Protein AF-A0A7G2K296-F1 (afdb_monomer)

Organism: NCBI:txid456482

pLDDT: mean 89.07, std 7.26, range [68.44, 96.62]

Foldseek 3Di:
DWDDDPPDTHDPDDPVRVVVVCCVVVVDPQQLDWQAPDDPVQFAPVQLVVVCVVVVPDDPDSVVVCVVVSQWDADPNDITGGLNRLLRTGPCSCVRPVPNDDWDWDFDDDDQDDDPPGGTPDIDD

Nearest PDB structures (foldseek):
  7br8-assembly1_7  TM=2.653E-01  e=4.742E+00  Human herpesvirus 4 strain B95-8

Structure (mmCIF, N/CA/C/O backbone):
data_AF-A0A7G2K296-F1
#
_entry.id   AF-A0A7G2K296-F1
#
loop_
_atom_site.group_PDB
_atom_site.id
_atom_site.type_symbol
_atom_site.label_atom_id
_atom_site.label_alt_id
_atom_site.label_comp_id
_atom_site.label_asym_id
_atom_site.label_entity_id
_atom_site.label_seq_id
_atom_site.pdbx_PDB_ins_code
_atom_site.Cartn_x
_atom_site.Cartn_y
_atom_site.Cartn_z
_atom_site.occupancy
_atom_site.B_iso_or_equiv
_atom_site.auth_seq_id
_atom_site.auth_comp_id
_atom_site.auth_asym_id
_atom_site.auth_atom_id
_atom_site.pdbx_PDB_model_num
ATOM 1 N N . MET A 1 1 ? 21.808 21.239 -3.248 1.00 68.44 1 MET A N 1
ATOM 2 C CA . MET A 1 1 ? 22.474 19.921 -3.128 1.00 68.44 1 MET A CA 1
ATOM 3 C C . MET A 1 1 ? 23.063 19.557 -4.485 1.00 68.44 1 MET A C 1
ATOM 5 O O . MET A 1 1 ? 22.433 19.868 -5.490 1.00 68.44 1 MET A O 1
ATOM 9 N N . PHE A 1 2 ? 24.253 18.959 -4.522 1.00 75.44 2 PHE A N 1
ATOM 10 C CA . PHE A 1 2 ? 24.922 18.506 -5.749 1.00 75.44 2 PHE A CA 1
ATOM 11 C C . PHE A 1 2 ? 25.178 16.998 -5.642 1.00 75.44 2 PHE A C 1
ATOM 13 O O . PHE A 1 2 ? 25.459 16.506 -4.550 1.00 75.44 2 PHE A O 1
ATOM 20 N N . LEU A 1 3 ? 25.064 16.270 -6.752 1.00 75.69 3 LEU A N 1
ATOM 21 C CA . LEU A 1 3 ? 25.369 14.841 -6.836 1.00 75.69 3 LEU A CA 1
ATOM 22 C C . LEU A 1 3 ? 26.791 14.663 -7.369 1.00 75.69 3 LEU A C 1
ATOM 24 O O . LEU A 1 3 ? 27.078 15.1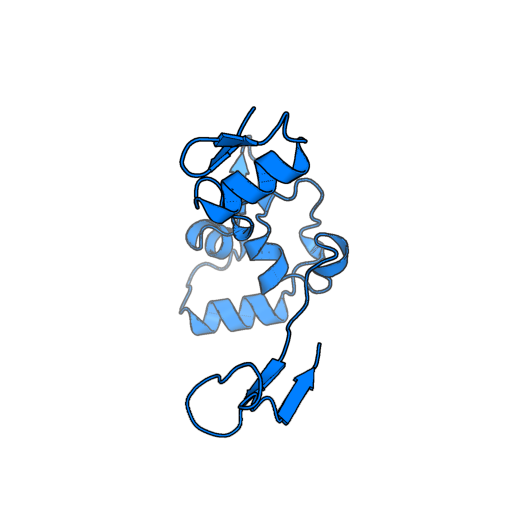10 -8.478 1.00 75.69 3 LEU A O 1
ATOM 28 N N . ARG A 1 4 ? 27.671 13.985 -6.627 1.00 76.25 4 ARG A N 1
ATOM 29 C CA . ARG A 1 4 ? 28.980 13.592 -7.162 1.00 76.25 4 ARG A CA 1
ATOM 30 C C . ARG A 1 4 ? 28.820 12.365 -8.059 1.00 76.25 4 ARG A C 1
ATOM 32 O O . ARG A 1 4 ? 28.302 11.342 -7.617 1.00 76.25 4 ARG A O 1
ATOM 39 N N . VAL A 1 5 ? 29.275 12.476 -9.302 1.00 77.88 5 VAL A N 1
ATOM 40 C CA . VAL A 1 5 ? 29.307 11.402 -10.297 1.00 77.88 5 VAL A CA 1
ATOM 41 C C . VAL A 1 5 ? 30.744 11.28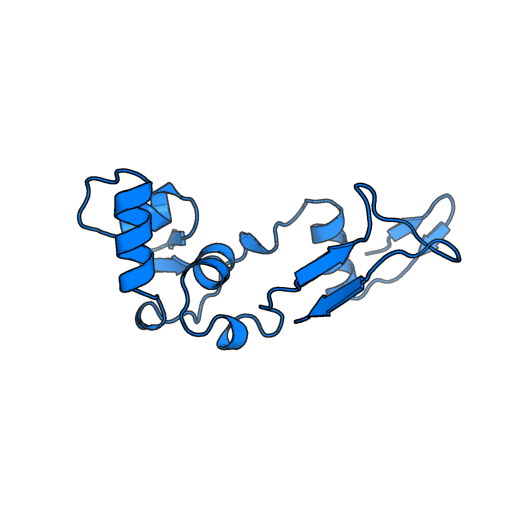4 -10.795 1.00 77.88 5 VAL A C 1
ATOM 43 O O . VAL A 1 5 ? 31.230 12.156 -11.519 1.00 77.88 5 VAL A O 1
ATOM 46 N N . ALA A 1 6 ? 31.423 10.215 -10.370 1.00 79.25 6 ALA A N 1
ATOM 47 C CA . ALA A 1 6 ? 32.861 10.022 -10.561 1.00 79.25 6 ALA A CA 1
ATOM 48 C C . ALA A 1 6 ? 33.667 11.249 -10.069 1.00 79.25 6 ALA A C 1
ATOM 50 O O . ALA A 1 6 ? 33.629 11.575 -8.876 1.00 79.25 6 ALA A O 1
ATOM 51 N N . ASP A 1 7 ? 34.337 11.952 -10.982 1.00 80.81 7 ASP A N 1
ATOM 52 C CA . ASP A 1 7 ? 35.140 13.146 -10.689 1.00 80.81 7 ASP A CA 1
ATOM 53 C C . ASP A 1 7 ? 34.396 14.472 -10.883 1.00 80.81 7 ASP A C 1
ATOM 55 O O . ASP A 1 7 ? 34.958 15.540 -10.651 1.00 80.81 7 ASP A O 1
ATOM 59 N N . SER A 1 8 ? 33.117 14.433 -11.263 1.00 71.44 8 SER A N 1
ATOM 60 C CA . SER A 1 8 ? 32.323 15.636 -11.533 1.00 71.44 8 SER A CA 1
ATOM 61 C C . SER A 1 8 ? 31.160 15.801 -10.556 1.00 71.44 8 SER A C 1
ATOM 63 O O . SER A 1 8 ? 30.604 14.830 -10.042 1.00 71.44 8 SER A O 1
ATOM 65 N N . ASN A 1 9 ? 30.763 17.050 -10.311 1.00 79.06 9 ASN A N 1
ATOM 66 C CA . ASN A 1 9 ? 29.574 17.375 -9.529 1.00 79.06 9 ASN A CA 1
ATOM 67 C C . ASN A 1 9 ? 28.449 17.807 -10.471 1.00 79.06 9 ASN A C 1
ATOM 69 O O . ASN A 1 9 ? 28.604 18.751 -11.242 1.00 79.06 9 ASN A O 1
ATOM 73 N N . ARG A 1 10 ? 27.298 17.139 -10.383 1.00 76.25 10 ARG A N 1
ATOM 74 C CA . ARG A 1 10 ? 26.090 17.458 -11.144 1.00 76.25 10 ARG A CA 1
ATOM 75 C C . ARG A 1 10 ? 25.122 18.246 -10.261 1.00 76.25 10 ARG A C 1
ATOM 77 O O . ARG A 1 10 ? 24.774 17.798 -9.167 1.00 76.25 10 ARG A O 1
ATOM 84 N N . GLY A 1 11 ? 24.685 19.416 -10.719 1.00 76.12 11 GLY A N 1
ATOM 85 C CA . GLY A 1 11 ? 23.696 20.231 -10.009 1.00 76.12 11 GLY A CA 1
ATOM 86 C C . GLY A 1 11 ? 23.753 21.722 -10.359 1.00 76.12 11 GLY A C 1
ATOM 87 O O . GLY A 1 11 ? 24.495 22.093 -11.269 1.00 76.12 11 GLY A O 1
ATOM 88 N N . PRO A 1 12 ? 22.999 22.571 -9.631 1.00 80.12 12 PRO A N 1
ATOM 89 C CA . PRO A 1 12 ? 22.203 22.253 -8.436 1.00 80.12 12 PRO A CA 1
ATOM 90 C C . PRO A 1 12 ? 20.984 21.367 -8.740 1.00 80.12 12 PRO A C 1
ATOM 92 O O . PRO A 1 12 ? 20.337 21.519 -9.769 1.00 80.12 12 PRO A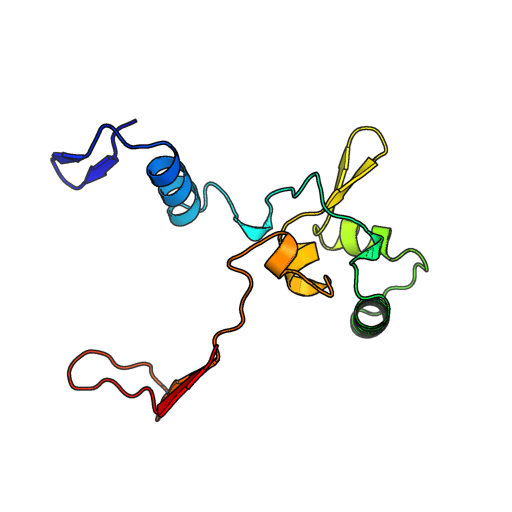 O 1
ATOM 95 N N . LEU A 1 13 ? 20.685 20.421 -7.846 1.00 83.62 13 LEU A N 1
ATOM 96 C CA . LEU A 1 13 ? 19.530 19.531 -7.988 1.00 83.62 13 LEU A CA 1
ATOM 97 C C . LEU A 1 13 ? 18.226 20.214 -7.568 1.00 83.62 13 LEU A C 1
ATOM 99 O O . LEU A 1 13 ? 18.190 20.959 -6.585 1.00 83.62 13 LEU A O 1
ATOM 103 N N . THR A 1 14 ? 17.146 19.880 -8.268 1.00 86.75 14 THR A N 1
ATOM 104 C CA . THR A 1 14 ? 15.777 20.221 -7.868 1.00 86.75 14 THR A CA 1
ATOM 105 C C . THR A 1 14 ? 15.308 19.359 -6.693 1.00 86.75 14 THR A C 1
ATOM 107 O O . THR A 1 14 ? 15.871 18.303 -6.401 1.00 86.75 14 THR A O 1
ATOM 110 N N . ARG A 1 15 ? 14.237 19.788 -6.016 1.00 81.50 15 ARG A N 1
ATOM 111 C CA . ARG A 1 15 ? 13.678 19.062 -4.863 1.00 81.50 15 ARG A CA 1
ATOM 112 C C . ARG A 1 15 ? 13.179 17.660 -5.228 1.00 81.50 15 ARG A C 1
ATOM 114 O O . ARG A 1 15 ? 13.332 16.739 -4.437 1.00 81.50 15 ARG A O 1
ATOM 121 N N . GLU A 1 16 ? 12.640 17.496 -6.432 1.00 83.25 16 GLU A N 1
ATOM 122 C CA . GLU A 1 16 ? 12.213 16.199 -6.962 1.00 83.25 16 GLU A CA 1
ATOM 123 C C . GLU A 1 16 ? 13.408 15.276 -7.238 1.00 83.25 16 GLU A C 1
ATOM 125 O O . GLU A 1 16 ? 13.404 14.122 -6.824 1.00 83.25 16 GLU A O 1
ATOM 130 N N . GLN A 1 17 ? 14.485 15.799 -7.835 1.00 83.06 17 GLN A N 1
ATOM 131 C CA . GLN A 1 17 ? 15.715 15.030 -8.064 1.00 83.06 17 GLN A CA 1
ATOM 132 C C . GLN A 1 17 ? 16.376 14.580 -6.758 1.00 83.06 17 GLN A C 1
ATOM 134 O O . GLN A 1 17 ? 16.879 13.462 -6.681 1.00 83.06 17 GLN A O 1
ATOM 139 N N . ILE A 1 18 ? 16.361 15.431 -5.728 1.00 81.38 18 ILE A N 1
ATOM 140 C CA . ILE A 1 18 ? 16.833 15.068 -4.386 1.00 81.38 18 ILE A CA 1
ATOM 141 C C . ILE A 1 18 ? 15.973 13.936 -3.817 1.00 81.38 18 ILE A C 1
ATOM 143 O O . ILE A 1 18 ? 16.517 12.942 -3.349 1.00 81.38 18 ILE A O 1
ATOM 147 N N . LYS A 1 19 ? 14.646 14.045 -3.924 1.00 78.69 19 LYS A N 1
ATOM 148 C CA . LYS A 1 19 ? 13.713 13.023 -3.440 1.00 78.69 19 LYS A CA 1
ATOM 149 C C . LYS A 1 19 ? 13.914 11.671 -4.144 1.00 78.69 19 LYS A C 1
ATOM 151 O O . LYS A 1 19 ? 13.944 10.641 -3.482 1.00 78.6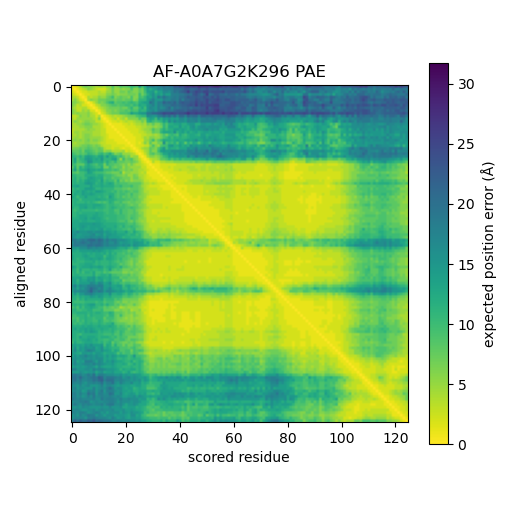9 19 LYS A O 1
ATOM 156 N N . ASN A 1 20 ? 14.132 11.673 -5.458 1.00 80.19 20 ASN A N 1
ATOM 157 C CA . ASN A 1 20 ? 14.433 10.452 -6.215 1.00 80.19 20 ASN A CA 1
ATOM 158 C C . ASN A 1 20 ? 15.761 9.819 -5.779 1.00 80.19 20 ASN A C 1
ATOM 160 O O . ASN A 1 20 ? 15.836 8.610 -5.607 1.00 80.19 20 ASN A O 1
ATOM 164 N N . LEU A 1 21 ? 16.785 10.635 -5.512 1.00 81.75 21 LEU A N 1
ATOM 165 C CA . LEU A 1 21 ? 18.059 10.154 -4.972 1.00 81.75 21 LEU A CA 1
ATOM 166 C C . LEU A 1 21 ? 17.931 9.560 -3.565 1.00 81.75 21 LEU A C 1
ATOM 168 O O . LEU A 1 21 ? 18.649 8.615 -3.242 1.00 81.75 21 LEU A O 1
ATOM 172 N N . GLU A 1 22 ? 17.055 10.111 -2.722 1.00 79.25 22 GLU A N 1
ATOM 173 C CA . GLU A 1 22 ? 16.751 9.544 -1.404 1.00 79.25 22 GLU A CA 1
ATOM 174 C C . GLU A 1 22 ? 16.114 8.153 -1.532 1.00 79.25 22 GLU A C 1
ATOM 176 O O . GLU A 1 22 ? 16.499 7.250 -0.788 1.00 79.25 22 GLU A O 1
ATOM 181 N N . TYR A 1 23 ? 15.207 7.959 -2.496 1.00 75.12 23 TYR A N 1
ATOM 182 C CA . TYR A 1 23 ? 14.634 6.643 -2.797 1.00 75.12 23 TYR A CA 1
ATOM 183 C C . TYR A 1 23 ? 15.676 5.669 -3.360 1.00 75.12 23 TYR A C 1
ATOM 185 O O . TYR A 1 23 ? 15.836 4.578 -2.821 1.00 75.12 23 TYR A O 1
ATOM 193 N N . ASP A 1 24 ? 16.445 6.071 -4.379 1.00 75.31 24 ASP A N 1
ATOM 194 C CA . ASP A 1 24 ? 17.459 5.217 -5.024 1.00 75.31 24 ASP A CA 1
ATOM 195 C C . ASP A 1 24 ? 18.537 4.737 -4.041 1.00 75.31 24 ASP A C 1
ATOM 197 O O . ASP A 1 24 ? 19.076 3.637 -4.163 1.00 75.31 24 ASP A O 1
ATOM 201 N N . LYS A 1 25 ? 18.873 5.569 -3.049 1.00 78.44 25 LYS A N 1
ATOM 202 C CA . LYS A 1 25 ? 19.847 5.240 -1.999 1.00 78.44 25 LYS A CA 1
ATOM 203 C C . LYS A 1 25 ? 19.231 4.507 -0.807 1.00 78.44 25 LYS A C 1
ATOM 205 O O . LYS A 1 25 ? 19.935 4.293 0.178 1.00 78.44 25 LYS A O 1
ATOM 210 N N . ASN A 1 26 ? 17.949 4.147 -0.875 1.00 68.81 26 ASN A N 1
ATOM 211 C CA . ASN A 1 26 ? 17.202 3.525 0.215 1.00 68.81 26 ASN A CA 1
ATOM 212 C C . ASN A 1 26 ? 17.206 4.361 1.515 1.00 68.81 26 ASN A C 1
ATOM 214 O O . ASN A 1 26 ? 17.047 3.838 2.614 1.00 68.81 26 ASN A O 1
ATOM 218 N N . ILE A 1 27 ? 17.426 5.675 1.391 1.00 68.44 27 ILE A N 1
ATOM 219 C CA . ILE A 1 27 ? 17.389 6.641 2.501 1.00 68.44 27 ILE A CA 1
ATOM 220 C C . ILE A 1 27 ? 15.931 6.925 2.878 1.00 68.44 27 ILE A C 1
ATOM 222 O O . ILE A 1 27 ? 15.624 7.248 4.025 1.00 68.44 27 ILE A O 1
ATOM 226 N N . ARG A 1 28 ? 15.024 6.780 1.909 1.00 68.62 28 ARG A N 1
ATOM 227 C CA . ARG A 1 28 ? 13.583 6.911 2.077 1.00 68.62 28 ARG A CA 1
ATOM 228 C C . ARG A 1 28 ? 12.902 5.750 1.363 1.00 68.62 28 ARG A C 1
ATOM 230 O O . ARG A 1 28 ? 13.291 5.417 0.252 1.00 68.62 28 ARG A O 1
ATOM 237 N N . LEU A 1 29 ? 11.887 5.161 1.985 1.00 83.25 29 LEU A N 1
ATOM 238 C CA . LEU A 1 29 ? 11.050 4.128 1.375 1.00 83.25 29 LEU A CA 1
ATOM 239 C C . LEU A 1 29 ? 9.727 4.772 0.963 1.00 83.25 29 LEU A C 1
ATOM 241 O O . LEU A 1 29 ? 9.070 5.423 1.778 1.00 83.25 29 LEU A O 1
ATOM 245 N N . PHE A 1 30 ? 9.360 4.650 -0.312 1.00 87.56 30 PHE A N 1
ATOM 246 C CA . PHE A 1 30 ? 8.137 5.257 -0.843 1.00 87.56 30 PHE A CA 1
ATOM 247 C C . PHE A 1 30 ? 6.904 4.707 -0.123 1.00 87.56 30 PHE A C 1
ATOM 249 O O . PHE A 1 30 ? 6.016 5.457 0.270 1.00 87.56 30 PHE A O 1
ATOM 256 N N . GLU A 1 31 ? 6.887 3.401 0.102 1.00 90.25 31 GLU A N 1
ATOM 257 C CA . GLU A 1 31 ? 5.837 2.651 0.775 1.00 90.25 31 GLU A CA 1
ATOM 258 C C . GLU A 1 31 ? 5.648 3.018 2.256 1.00 90.25 31 GLU A C 1
ATOM 260 O O . GLU A 1 31 ? 4.556 2.814 2.792 1.00 90.25 31 GLU A O 1
ATOM 265 N N . ASP A 1 32 ? 6.664 3.595 2.905 1.00 92.00 32 ASP A N 1
ATOM 266 C CA . ASP A 1 32 ? 6.606 4.035 4.304 1.00 92.00 32 ASP A CA 1
ATOM 267 C C . ASP A 1 32 ? 6.145 5.488 4.470 1.00 92.00 32 ASP A C 1
ATOM 269 O O . ASP A 1 32 ? 5.953 5.956 5.596 1.00 92.00 32 ASP A O 1
ATOM 273 N N . GLU A 1 33 ? 5.947 6.223 3.375 1.00 93.00 33 GLU A N 1
ATOM 274 C CA . GLU A 1 33 ? 5.456 7.595 3.456 1.00 93.00 33 GLU A CA 1
ATOM 275 C C . GLU A 1 33 ? 4.017 7.652 3.955 1.00 93.00 33 GLU A C 1
ATOM 277 O O . GLU A 1 33 ? 3.152 6.925 3.472 1.00 93.00 33 GLU A O 1
ATOM 282 N N . ILE A 1 34 ? 3.751 8.584 4.869 1.00 95.12 34 ILE A N 1
ATOM 283 C CA . ILE A 1 34 ? 2.403 8.874 5.356 1.00 95.12 34 ILE A CA 1
ATOM 284 C C . ILE A 1 34 ? 1.602 9.619 4.289 1.00 95.12 34 ILE A C 1
ATOM 286 O O . ILE A 1 34 ? 2.098 10.569 3.678 1.00 95.12 34 ILE A O 1
ATOM 290 N N . VAL A 1 35 ? 0.346 9.213 4.117 1.00 94.88 35 VAL A N 1
ATOM 291 C CA . VAL A 1 35 ? -0.659 9.935 3.339 1.00 94.88 35 VAL A CA 1
ATOM 292 C C . VAL A 1 35 ? -1.661 10.541 4.325 1.00 94.88 35 VAL A C 1
ATOM 294 O O . VAL A 1 35 ? -2.512 9.821 4.844 1.00 94.88 35 VAL A O 1
ATOM 297 N N . PRO A 1 36 ? -1.534 11.841 4.645 1.00 91.19 36 PRO A N 1
ATOM 298 C CA . PRO A 1 36 ? -2.320 12.471 5.706 1.00 91.19 36 PRO A CA 1
ATOM 299 C C . PRO A 1 36 ? -3.813 12.567 5.376 1.00 91.19 36 PRO A C 1
ATOM 301 O O . PRO A 1 36 ? -4.629 12.524 6.287 1.00 91.19 36 PRO A O 1
ATOM 304 N N . ASP A 1 37 ? -4.157 12.647 4.091 1.00 92.12 37 ASP A N 1
ATOM 305 C CA . ASP A 1 37 ? -5.529 12.876 3.625 1.00 92.12 37 ASP A CA 1
ATOM 306 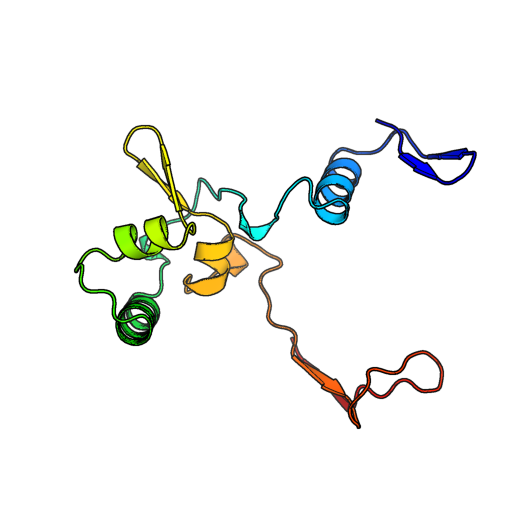C C . ASP A 1 37 ? -6.261 11.569 3.268 1.00 92.12 37 ASP A C 1
ATOM 308 O O . ASP A 1 37 ? -7.279 11.596 2.580 1.00 92.12 37 ASP A O 1
ATOM 312 N N . PHE A 1 38 ? -5.724 10.413 3.677 1.00 95.06 38 PHE A N 1
ATOM 313 C CA . PHE A 1 38 ? -6.340 9.116 3.403 1.00 95.06 38 PHE A CA 1
ATOM 314 C C . PHE A 1 38 ? -7.611 8.916 4.234 1.00 95.06 38 PHE A C 1
ATOM 316 O O . PHE A 1 38 ? -7.558 8.977 5.463 1.00 95.06 38 PHE A O 1
ATOM 323 N N . ASN A 1 39 ? -8.736 8.640 3.567 1.00 94.31 39 ASN A N 1
ATOM 324 C CA . ASN A 1 39 ? -9.972 8.261 4.244 1.00 94.31 39 ASN A CA 1
ATOM 325 C C . ASN A 1 39 ? -9.946 6.764 4.583 1.00 94.31 39 ASN A C 1
ATOM 327 O O . ASN A 1 39 ? -9.832 5.928 3.690 1.00 94.31 39 ASN A O 1
ATOM 331 N N . GLU A 1 40 ? -10.098 6.426 5.862 1.00 92.69 40 GLU A N 1
ATOM 332 C CA . GLU A 1 40 ? -10.174 5.038 6.333 1.00 92.69 40 GLU A CA 1
ATOM 333 C C . GLU A 1 40 ? -11.334 4.262 5.688 1.00 92.69 40 GLU A C 1
ATOM 335 O O . GLU A 1 40 ? -11.218 3.060 5.460 1.00 92.69 40 GLU A O 1
ATOM 340 N N . GLU A 1 41 ? -12.424 4.940 5.323 1.00 94.31 41 GLU A N 1
ATOM 341 C CA . GLU A 1 41 ? -13.570 4.321 4.643 1.00 94.31 41 GLU A CA 1
ATOM 342 C C . GLU A 1 41 ? -13.226 3.800 3.237 1.00 94.31 41 GLU A C 1
ATOM 344 O O . GLU A 1 41 ? -13.913 2.918 2.729 1.00 94.31 41 GLU A O 1
ATOM 349 N N . ASP A 1 42 ? -12.141 4.290 2.621 1.00 95.56 42 ASP A N 1
ATOM 350 C CA . ASP A 1 42 ? -11.661 3.799 1.323 1.00 95.56 42 ASP A CA 1
ATOM 351 C C . ASP A 1 42 ? -10.864 2.480 1.455 1.00 95.56 42 ASP A C 1
ATOM 353 O O . ASP A 1 42 ? -10.306 1.995 0.464 1.00 95.56 42 ASP A O 1
ATOM 357 N N . LEU A 1 43 ? -10.781 1.894 2.657 1.00 95.94 43 LEU A N 1
ATOM 358 C CA . LEU A 1 43 ? -10.234 0.557 2.883 1.00 95.94 43 LEU A CA 1
ATOM 359 C C . LEU A 1 43 ? -11.224 -0.540 2.471 1.00 95.94 43 LEU A C 1
ATOM 361 O O . LEU A 1 43 ? -12.382 -0.560 2.888 1.00 95.94 43 LEU A O 1
ATOM 365 N N . ASP A 1 44 ? -10.722 -1.517 1.725 1.00 96.56 44 ASP A N 1
ATOM 366 C CA . ASP A 1 44 ? -11.437 -2.727 1.344 1.00 96.56 44 ASP A CA 1
ATOM 367 C C . ASP A 1 44 ? -11.554 -3.677 2.546 1.00 96.56 44 ASP A C 1
ATOM 369 O O . ASP A 1 44 ? -10.636 -4.432 2.887 1.00 96.56 44 ASP A O 1
ATOM 373 N N . GLN A 1 45 ? -12.710 -3.617 3.204 1.00 94.88 45 GLN A N 1
ATOM 374 C CA . GLN A 1 45 ? -13.005 -4.414 4.391 1.00 94.88 45 GLN A CA 1
ATOM 375 C C . GLN A 1 45 ? -13.061 -5.916 4.084 1.00 94.88 45 GLN A C 1
ATOM 377 O O . GLN A 1 45 ? -12.623 -6.725 4.903 1.00 94.88 45 GLN A O 1
ATOM 382 N N . GLU A 1 46 ? -13.545 -6.314 2.904 1.00 95.69 46 GLU A N 1
ATOM 383 C CA . GLU A 1 46 ? -13.616 -7.728 2.520 1.00 95.69 46 GLU A CA 1
ATOM 384 C C . GLU A 1 46 ? -12.211 -8.310 2.329 1.00 95.69 46 GLU A C 1
ATOM 386 O O . GLU A 1 46 ? -11.900 -9.402 2.826 1.00 95.69 46 GLU A O 1
ATOM 391 N N . LEU A 1 47 ? -11.328 -7.553 1.671 1.00 96.12 47 LEU A N 1
ATOM 392 C CA . LEU A 1 47 ? -9.927 -7.919 1.492 1.00 96.12 47 LEU A CA 1
ATOM 393 C C . LEU A 1 47 ? -9.171 -7.963 2.825 1.00 96.12 47 LEU A C 1
ATOM 395 O O . LEU A 1 47 ? -8.374 -8.880 3.052 1.00 96.12 47 LEU A O 1
ATOM 399 N N . LEU A 1 48 ? -9.424 -7.007 3.720 1.00 95.69 48 LEU A N 1
ATOM 400 C CA . LEU A 1 48 ? -8.818 -6.968 5.051 1.00 95.69 48 LEU A CA 1
ATOM 401 C C . LEU A 1 48 ? -9.251 -8.156 5.909 1.00 95.69 48 LEU A C 1
ATOM 403 O O . LEU A 1 48 ? -8.403 -8.777 6.551 1.00 95.69 48 LEU A O 1
ATOM 407 N N . GLU A 1 49 ? -10.524 -8.545 5.861 1.00 94.44 49 GLU A N 1
ATOM 408 C CA . GLU A 1 49 ? -11.019 -9.740 6.546 1.00 94.44 49 GLU A CA 1
ATOM 409 C C . GLU A 1 49 ? -10.416 -11.029 5.971 1.00 94.44 49 GLU A C 1
ATOM 411 O O . GLU A 1 49 ? -10.007 -11.931 6.713 1.00 94.44 49 GLU A O 1
ATOM 416 N N . LEU A 1 50 ? -10.273 -11.118 4.645 1.00 95.62 50 LEU A N 1
ATOM 417 C CA . LEU A 1 50 ? -9.574 -12.236 4.010 1.00 95.62 50 LEU A CA 1
ATOM 418 C C . LEU A 1 50 ? -8.103 -12.300 4.449 1.00 95.62 50 LEU A C 1
ATOM 420 O O . LEU A 1 50 ? -7.582 -13.378 4.752 1.00 95.62 50 LEU A O 1
ATOM 424 N N . TYR A 1 51 ? -7.428 -11.153 4.500 1.00 95.31 51 TYR A N 1
ATOM 425 C CA . TYR A 1 51 ? -6.036 -11.055 4.922 1.00 95.31 51 TYR A CA 1
ATOM 426 C C . TYR A 1 51 ? -5.856 -11.408 6.405 1.00 95.31 51 TYR A C 1
ATOM 428 O O . TYR A 1 51 ? -4.970 -12.196 6.743 1.00 95.31 51 TYR A O 1
ATOM 436 N N . LYS A 1 52 ? -6.738 -10.910 7.278 1.00 94.81 52 LYS A N 1
ATOM 437 C CA . LYS A 1 52 ? -6.796 -11.234 8.710 1.00 94.81 52 LYS A CA 1
ATOM 438 C C . LYS A 1 52 ? -6.890 -12.743 8.939 1.00 94.81 52 LYS A C 1
ATOM 440 O O . LYS A 1 52 ? -6.122 -13.290 9.733 1.00 94.81 52 LYS A O 1
ATOM 445 N N . LYS A 1 53 ? -7.759 -13.430 8.186 1.00 94.50 53 LYS A N 1
ATOM 446 C CA . LYS A 1 53 ? -7.870 -14.899 8.209 1.00 94.50 53 LYS A CA 1
ATOM 447 C C . LYS A 1 53 ? -6.586 -15.574 7.730 1.00 94.50 53 LYS A C 1
ATOM 449 O O . LYS A 1 53 ? -6.094 -16.476 8.396 1.00 94.50 53 LYS A O 1
ATOM 454 N N . LYS A 1 54 ? -5.996 -15.115 6.620 1.00 94.75 54 LYS A N 1
ATOM 455 C CA . LYS A 1 54 ? -4.744 -15.686 6.083 1.00 94.75 54 LYS A CA 1
ATOM 456 C C . LYS A 1 54 ? -3.561 -15.570 7.039 1.00 94.75 54 LYS A C 1
ATOM 458 O O . LYS A 1 54 ? -2.711 -16.455 7.059 1.00 94.75 54 LYS A O 1
ATOM 463 N N . VAL A 1 55 ? -3.487 -14.489 7.810 1.00 93.25 55 VAL A N 1
ATOM 464 C CA . VAL A 1 55 ? -2.399 -14.264 8.773 1.00 93.25 55 VAL A CA 1
ATOM 465 C C . VAL A 1 55 ? -2.727 -14.756 10.185 1.00 93.25 55 VAL A C 1
ATOM 467 O O . VAL A 1 55 ? -1.952 -14.481 11.100 1.00 93.25 55 VAL A O 1
ATOM 470 N N . ASN A 1 56 ? -3.837 -15.488 10.358 1.00 92.44 56 ASN A N 1
ATOM 471 C CA . ASN A 1 56 ? -4.320 -16.026 11.634 1.00 92.44 56 ASN A CA 1
ATOM 472 C C . ASN A 1 56 ? -4.359 -14.970 12.750 1.00 92.44 56 ASN A C 1
ATOM 474 O O . ASN A 1 56 ? -3.926 -15.212 13.879 1.00 92.44 56 ASN A O 1
ATOM 478 N N . PHE A 1 57 ? -4.831 -13.767 12.423 1.00 92.50 57 PHE A N 1
ATOM 479 C CA . PHE A 1 57 ? -4.879 -12.675 13.382 1.00 92.50 57 PHE A CA 1
ATOM 480 C C . PHE A 1 57 ? -6.146 -12.743 14.235 1.00 92.50 57 PHE A C 1
ATOM 482 O O . PHE A 1 57 ? -7.254 -12.819 13.712 1.00 92.50 57 PHE A O 1
ATOM 489 N N . THR A 1 58 ? -5.965 -12.715 15.554 1.00 88.00 58 THR A N 1
ATOM 490 C CA . THR A 1 58 ? -7.016 -13.029 16.531 1.00 88.00 58 THR A CA 1
ATOM 491 C C . THR A 1 58 ? -7.774 -11.821 17.069 1.00 88.00 58 THR A C 1
ATOM 493 O O . THR A 1 58 ? -8.847 -12.006 17.627 1.00 88.00 58 THR A O 1
ATOM 496 N N . SER A 1 59 ? -7.238 -10.602 16.942 1.00 89.56 59 SER A N 1
ATOM 497 C CA . SER A 1 59 ? -7.950 -9.396 17.392 1.00 89.56 59 SER A CA 1
ATOM 498 C C . SER A 1 59 ? -8.999 -8.990 16.366 1.00 89.56 59 SER A C 1
ATOM 500 O O . SER A 1 59 ? -8.747 -9.048 15.161 1.00 89.56 59 SER A O 1
ATOM 502 N N . ASP A 1 60 ? -10.151 -8.530 16.846 1.00 84.19 60 ASP A N 1
ATOM 503 C CA . ASP A 1 60 ? -11.225 -8.039 15.987 1.00 84.19 60 ASP A CA 1
ATOM 504 C C . ASP A 1 60 ? -10.894 -6.710 15.315 1.00 84.19 60 ASP A C 1
ATOM 506 O O . ASP A 1 60 ? -11.399 -6.423 14.234 1.00 84.19 60 ASP A O 1
ATOM 510 N N . ASN A 1 61 ? -9.976 -5.944 15.899 1.00 90.62 61 ASN A N 1
ATOM 511 C CA . ASN A 1 61 ? -9.605 -4.638 15.391 1.00 90.62 61 ASN A CA 1
ATOM 512 C C . ASN A 1 61 ? -8.613 -4.736 14.216 1.00 90.62 61 ASN A C 1
ATOM 514 O O . ASN A 1 61 ? -7.436 -5.070 14.391 1.00 90.62 61 ASN A O 1
ATOM 518 N N . ILE A 1 62 ? -9.079 -4.383 13.017 1.00 91.75 62 ILE A N 1
ATOM 519 C CA . ILE A 1 62 ? -8.263 -4.341 11.795 1.00 91.75 62 ILE A CA 1
ATOM 520 C C . ILE A 1 62 ? -7.149 -3.288 11.896 1.00 91.75 62 ILE A C 1
ATOM 522 O O . ILE A 1 62 ? -6.039 -3.521 11.415 1.00 91.75 62 ILE A O 1
ATOM 526 N N . LEU A 1 63 ? -7.374 -2.163 12.579 1.00 93.12 63 LEU A N 1
ATOM 527 C CA . LEU A 1 63 ? -6.343 -1.131 12.737 1.00 93.12 63 LEU A CA 1
ATOM 528 C C . LEU A 1 63 ? -5.142 -1.642 13.540 1.00 93.12 63 LEU A C 1
ATOM 530 O O . LEU A 1 63 ? -4.005 -1.280 13.240 1.00 93.12 63 LEU A O 1
ATOM 534 N N . ASP A 1 64 ? -5.360 -2.557 14.489 1.00 93.00 64 ASP A N 1
ATOM 535 C CA . ASP A 1 64 ? -4.267 -3.209 15.217 1.00 93.00 64 ASP A CA 1
ATOM 536 C C . ASP A 1 64 ? -3.462 -4.145 14.309 1.00 93.00 64 ASP A C 1
ATOM 538 O O . ASP A 1 64 ? -2.238 -4.245 14.447 1.00 93.00 64 ASP A O 1
ATOM 542 N N . LEU A 1 65 ? -4.130 -4.831 13.373 1.00 94.19 65 LEU A N 1
ATOM 543 C CA . LEU A 1 65 ? -3.463 -5.641 12.353 1.00 94.19 65 LEU A CA 1
ATOM 544 C C . LEU A 1 65 ? -2.581 -4.754 11.469 1.00 94.19 65 LEU A C 1
ATOM 546 O O . LEU A 1 65 ? -1.404 -5.063 11.273 1.00 94.19 65 LEU A O 1
ATOM 550 N N . LEU A 1 66 ? -3.128 -3.642 10.977 1.00 95.31 66 LEU A N 1
ATOM 551 C CA . LEU A 1 66 ? -2.402 -2.692 10.136 1.00 95.31 66 LEU A CA 1
ATOM 552 C C . LEU A 1 66 ? -1.222 -2.056 10.886 1.00 95.31 66 LEU A C 1
ATOM 554 O O . LEU A 1 66 ? -0.120 -1.980 10.339 1.00 95.31 66 LEU A O 1
ATOM 5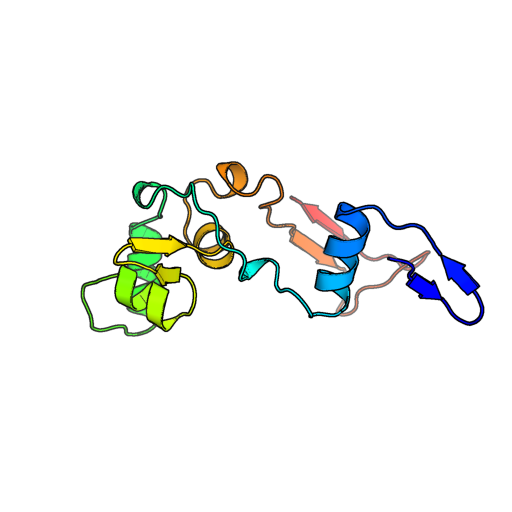58 N N . TYR A 1 67 ? -1.404 -1.688 12.158 1.00 94.75 67 TYR A N 1
ATOM 559 C CA . TYR A 1 67 ? -0.329 -1.172 13.009 1.00 94.75 67 TYR A CA 1
ATOM 560 C C . TYR A 1 67 ? 0.786 -2.208 13.204 1.00 94.75 67 TYR A C 1
ATOM 562 O O . TYR A 1 67 ? 1.958 -1.916 12.970 1.00 94.75 67 TYR A O 1
ATOM 570 N N . LY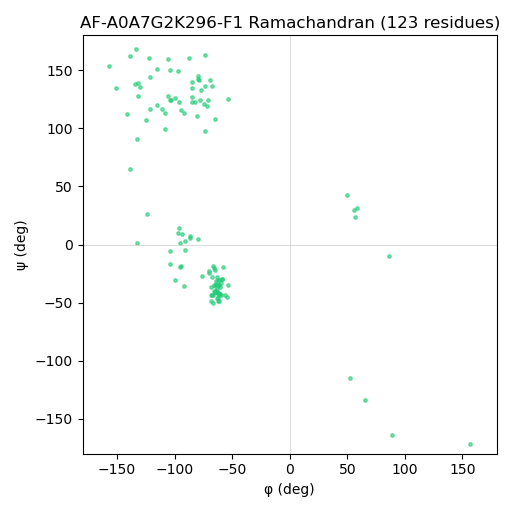S A 1 68 ? 0.441 -3.459 13.544 1.00 92.75 68 LYS A N 1
ATOM 571 C CA . LYS A 1 68 ? 1.420 -4.553 13.709 1.00 92.75 68 LYS A CA 1
ATOM 572 C C . LYS A 1 68 ? 2.160 -4.902 12.422 1.00 92.75 68 LYS A C 1
ATOM 574 O O . LYS A 1 68 ? 3.286 -5.391 12.479 1.00 92.75 68 LYS A O 1
ATOM 579 N N . ARG A 1 69 ? 1.538 -4.674 11.266 1.00 93.69 69 ARG A N 1
ATOM 580 C CA . ARG A 1 69 ? 2.158 -4.848 9.946 1.00 93.69 69 ARG A CA 1
ATOM 581 C C . ARG A 1 69 ? 2.917 -3.615 9.468 1.00 93.69 69 ARG A C 1
ATOM 583 O O . ARG A 1 69 ? 3.403 -3.628 8.344 1.00 93.69 69 ARG A O 1
ATOM 590 N N . ASN A 1 70 ? 3.071 -2.601 10.323 1.00 94.50 70 ASN A N 1
ATOM 591 C CA . ASN A 1 70 ? 3.784 -1.366 10.015 1.00 94.50 70 ASN A CA 1
ATOM 592 C C . ASN A 1 70 ? 3.179 -0.625 8.806 1.00 94.50 70 ASN A C 1
ATOM 594 O O . ASN A 1 70 ? 3.909 0.038 8.075 1.00 94.50 70 ASN A O 1
ATOM 598 N N . LEU A 1 71 ? 1.861 -0.741 8.599 1.00 95.94 71 LEU A N 1
ATOM 599 C CA . LEU A 1 71 ? 1.106 -0.121 7.498 1.00 95.94 71 LEU A CA 1
ATOM 600 C C . LEU A 1 71 ? 0.473 1.216 7.897 1.00 95.94 71 LEU A C 1
ATOM 602 O O . LEU A 1 71 ? 0.151 2.046 7.053 1.00 95.94 71 LEU A O 1
ATOM 606 N N . LEU A 1 72 ? 0.325 1.451 9.194 1.00 95.56 72 LEU A N 1
ATOM 607 C CA . LEU A 1 72 ? -0.077 2.735 9.743 1.00 95.56 72 LEU A CA 1
ATOM 608 C C . LEU A 1 72 ? 0.746 3.033 10.997 1.00 95.56 72 LEU A C 1
ATOM 610 O O . LEU A 1 72 ? 1.367 2.141 11.579 1.00 95.56 72 LEU A O 1
ATOM 614 N N . THR A 1 73 ? 0.764 4.291 11.409 1.00 94.44 73 THR A N 1
ATOM 615 C CA . THR A 1 73 ? 1.378 4.742 12.658 1.00 94.44 73 THR A CA 1
ATOM 616 C C . THR A 1 73 ? 0.331 5.438 13.516 1.00 94.44 73 THR A C 1
ATOM 618 O O . THR A 1 73 ? -0.722 5.850 13.030 1.00 94.44 73 THR A O 1
ATOM 621 N N . LYS A 1 74 ? 0.598 5.547 14.819 1.00 92.00 74 LYS A N 1
ATOM 622 C CA . LYS A 1 74 ? -0.258 6.278 15.751 1.00 92.00 74 LYS A CA 1
ATOM 623 C C . LYS A 1 74 ? 0.480 7.530 16.200 1.00 92.00 74 LYS A C 1
ATOM 625 O O . LYS A 1 74 ? 1.530 7.423 16.833 1.00 92.00 74 LYS A O 1
ATOM 630 N N . LYS A 1 75 ? -0.059 8.706 15.881 1.00 89.62 75 LYS A N 1
ATOM 631 C CA . LYS A 1 75 ? 0.510 9.999 16.274 1.00 89.62 75 LYS A CA 1
ATOM 632 C C . LYS A 1 75 ? -0.588 10.869 16.871 1.00 89.62 75 LYS A C 1
ATOM 634 O O . LYS A 1 75 ? -1.639 11.024 16.267 1.00 89.62 75 LYS A O 1
ATOM 639 N N . GLU A 1 76 ? -0.350 11.398 18.073 1.00 86.19 76 GLU A N 1
ATOM 640 C CA . GLU A 1 76 ? -1.284 12.312 18.764 1.00 86.19 76 GLU A CA 1
ATOM 641 C C . GLU A 1 76 ? -2.704 11.736 18.947 1.00 86.19 76 GLU A C 1
ATOM 643 O O . GLU A 1 76 ? -3.690 12.458 18.998 1.00 86.19 76 GLU A O 1
ATOM 648 N N . GLY A 1 77 ? -2.815 10.408 19.059 1.00 82.50 77 GLY A N 1
ATOM 649 C CA . GLY A 1 77 ? -4.100 9.716 19.198 1.00 82.50 77 GLY A CA 1
ATOM 650 C C . GLY A 1 77 ? -4.798 9.388 17.875 1.00 82.50 77 GLY A C 1
ATOM 651 O O . GLY A 1 77 ? -5.715 8.572 17.890 1.00 82.50 77 GLY A O 1
ATOM 652 N N . CYS A 1 78 ? -4.316 9.915 16.749 1.00 87.88 78 CYS A N 1
ATOM 653 C CA . CYS A 1 78 ? -4.840 9.643 15.413 1.00 87.88 78 CYS A CA 1
ATOM 654 C C . CYS A 1 78 ? -4.024 8.559 14.695 1.00 87.88 78 CYS A C 1
ATOM 656 O O . CYS A 1 78 ? -2.808 8.433 14.893 1.00 87.88 78 CYS A O 1
ATOM 658 N N . TYR A 1 79 ? -4.691 7.789 13.836 1.00 92.31 79 TYR A N 1
ATOM 659 C CA . TYR A 1 79 ? -4.034 6.856 12.926 1.00 92.31 79 TYR A CA 1
ATOM 660 C C . TYR A 1 79 ? -3.593 7.578 11.654 1.00 92.31 79 TYR A C 1
ATOM 662 O O . TYR A 1 79 ? -4.334 8.372 11.084 1.00 92.31 79 TYR A O 1
ATOM 670 N N . GLN A 1 80 ? -2.365 7.306 11.223 1.00 95.19 80 GLN A N 1
ATOM 671 C CA . GLN A 1 80 ? -1.785 7.846 10.002 1.00 95.19 80 GLN A CA 1
ATOM 672 C C . GLN A 1 80 ? -1.381 6.693 9.093 1.00 95.19 80 GLN A C 1
ATOM 674 O O . GLN A 1 80 ? -0.515 5.889 9.443 1.00 95.19 80 GLN A O 1
ATOM 679 N N . PHE A 1 81 ? -2.010 6.604 7.928 1.00 96.50 81 PHE A N 1
ATOM 680 C CA . PHE A 1 81 ? -1.800 5.502 6.999 1.00 96.50 81 PHE A CA 1
ATOM 681 C C . PHE A 1 81 ? -0.594 5.762 6.111 1.00 96.50 81 PHE A C 1
ATOM 683 O O . PHE A 1 81 ? -0.364 6.879 5.641 1.00 96.50 81 PHE A O 1
ATOM 690 N N . LYS A 1 82 ? 0.185 4.711 5.876 1.00 96.25 82 LYS A N 1
ATOM 691 C CA . LYS A 1 82 ? 1.289 4.750 4.927 1.00 96.25 82 LYS A CA 1
ATOM 692 C C . LYS A 1 82 ? 0.804 4.406 3.528 1.00 96.25 82 LYS A C 1
ATOM 694 O O . LYS A 1 82 ? -0.205 3.723 3.356 1.00 96.25 82 LYS A O 1
ATOM 699 N N . LYS A 1 83 ? 1.582 4.787 2.519 1.00 95.94 83 LYS A N 1
ATOM 700 C CA . LYS A 1 83 ? 1.335 4.401 1.124 1.00 95.94 83 LYS A CA 1
ATOM 701 C C . LYS A 1 83 ? 1.209 2.891 0.943 1.00 95.94 83 LYS A C 1
ATOM 703 O O . LYS A 1 83 ? 0.384 2.456 0.151 1.00 95.94 83 LYS A O 1
ATOM 708 N N . SER A 1 84 ? 1.961 2.095 1.700 1.00 95.88 84 SER A N 1
ATOM 709 C CA . SER A 1 84 ? 1.816 0.633 1.729 1.00 95.88 84 SER A CA 1
ATOM 710 C C . SER A 1 84 ? 0.403 0.168 2.093 1.00 95.88 84 SER A C 1
ATOM 712 O O . SER A 1 84 ? -0.111 -0.721 1.422 1.00 95.88 84 SER A O 1
ATOM 714 N N . ALA A 1 85 ? -0.252 0.764 3.098 1.00 96.62 85 ALA A N 1
ATOM 715 C CA . ALA A 1 85 ? -1.634 0.415 3.445 1.00 96.62 85 ALA A CA 1
ATOM 716 C C . ALA A 1 85 ? -2.578 0.649 2.265 1.00 96.62 85 ALA A C 1
ATOM 718 O O . ALA A 1 85 ? -3.406 -0.195 1.947 1.00 96.62 85 ALA A O 1
ATOM 719 N N . ILE A 1 86 ? -2.404 1.785 1.596 1.00 96.38 86 ILE A N 1
ATOM 720 C CA . ILE A 1 86 ? -3.252 2.223 0.490 1.00 96.38 86 ILE A CA 1
ATOM 721 C C . ILE A 1 86 ? -3.057 1.315 -0.722 1.00 96.38 86 ILE A C 1
ATOM 723 O O . ILE A 1 86 ? -4.029 0.823 -1.280 1.00 96.38 86 ILE A O 1
ATOM 727 N N . LEU A 1 87 ? -1.806 1.044 -1.101 1.00 95.25 87 LEU A N 1
ATOM 728 C CA . LEU A 1 87 ? -1.477 0.178 -2.238 1.00 95.25 87 LEU A CA 1
ATOM 729 C C . LEU A 1 87 ? -1.983 -1.258 -2.059 1.00 95.25 87 LEU A C 1
ATOM 731 O O . LEU A 1 87 ? -2.260 -1.927 -3.049 1.00 95.25 87 LEU A O 1
ATOM 735 N N . LEU A 1 88 ? -2.061 -1.738 -0.817 1.00 94.94 88 LEU A N 1
ATOM 736 C CA . LEU A 1 88 ? -2.468 -3.107 -0.512 1.00 94.94 88 LEU A CA 1
ATOM 737 C C . LEU A 1 88 ? -3.969 -3.256 -0.268 1.00 94.94 88 LEU A C 1
ATOM 739 O O . LEU A 1 88 ? -4.517 -4.303 -0.597 1.00 94.94 88 LEU A O 1
ATOM 743 N N . PHE A 1 89 ? -4.604 -2.257 0.349 1.00 96.44 89 PHE A N 1
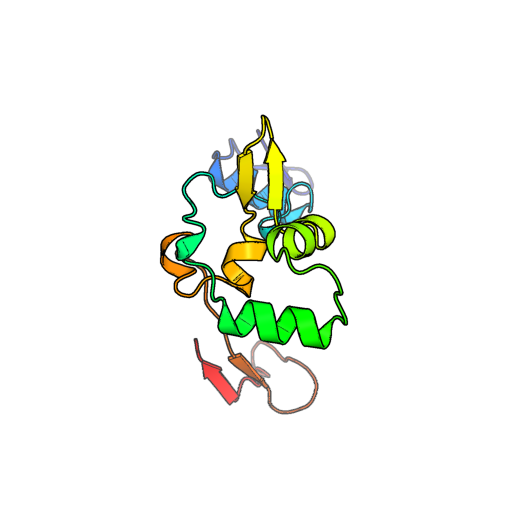ATOM 744 C CA . PHE A 1 89 ? -5.940 -2.404 0.929 1.00 96.44 89 PHE A CA 1
ATOM 745 C C . PHE A 1 89 ? -6.911 -1.282 0.574 1.00 96.44 89 PHE A C 1
ATOM 747 O O . PHE A 1 89 ? -8.038 -1.322 1.049 1.00 96.44 89 PHE A O 1
ATOM 754 N N . SER A 1 90 ? -6.532 -0.281 -0.222 1.00 96.06 90 SER A N 1
ATOM 755 C CA . SER A 1 90 ? -7.512 0.701 -0.693 1.00 96.06 90 SER A CA 1
ATOM 756 C C . SER A 1 90 ? -8.316 0.149 -1.867 1.00 96.06 90 SER A C 1
ATOM 758 O O . SER A 1 90 ? -7.762 -0.492 -2.758 1.00 96.06 90 SER A O 1
ATOM 760 N N . THR A 1 91 ? -9.605 0.474 -1.911 1.00 95.94 91 THR A N 1
ATOM 761 C CA . THR A 1 91 ? -10.468 0.229 -3.077 1.00 95.94 91 THR A CA 1
ATOM 762 C C . THR A 1 91 ? -10.119 1.138 -4.262 1.00 95.94 91 THR A C 1
ATOM 764 O O . THR A 1 91 ? -10.370 0.781 -5.411 1.00 95.94 91 THR A O 1
ATOM 767 N N . MET A 1 92 ? -9.516 2.306 -4.002 1.00 93.88 92 MET A N 1
ATOM 768 C CA . MET A 1 92 ? -9.160 3.319 -5.005 1.00 93.88 92 MET A CA 1
ATOM 769 C C . MET A 1 92 ? -7.767 3.916 -4.732 1.00 93.88 92 MET A C 1
ATOM 771 O O . MET A 1 92 ? -7.638 5.115 -4.460 1.00 93.88 92 MET A O 1
ATOM 775 N N . PRO A 1 93 ? -6.687 3.120 -4.817 1.00 93.88 93 PRO A N 1
ATOM 776 C CA . PRO A 1 93 ? -5.345 3.589 -4.475 1.00 93.88 93 PRO A CA 1
ATOM 777 C C . PRO A 1 93 ? -4.867 4.736 -5.381 1.00 93.88 93 PRO A C 1
ATOM 779 O O . PRO A 1 93 ? -4.150 5.624 -4.918 1.00 93.88 93 PRO A O 1
ATOM 782 N N . GLU A 1 94 ? -5.313 4.766 -6.641 1.00 93.69 94 GLU A N 1
ATOM 783 C CA . GLU A 1 94 ? -4.990 5.801 -7.636 1.00 93.69 94 GLU A CA 1
ATOM 784 C C . GLU A 1 94 ? -5.404 7.214 -7.205 1.00 93.69 94 GLU A C 1
ATOM 786 O O . GLU A 1 94 ? -4.729 8.189 -7.541 1.00 93.69 94 GLU A O 1
ATOM 791 N N . ARG A 1 95 ? -6.469 7.331 -6.399 1.00 94.06 95 ARG A N 1
ATOM 792 C CA . ARG A 1 95 ? -6.952 8.607 -5.849 1.00 94.06 95 ARG A CA 1
ATOM 793 C C . ARG A 1 95 ? -5.896 9.294 -4.981 1.00 94.06 95 ARG A C 1
ATOM 795 O O . ARG A 1 95 ? -5.793 10.518 -4.980 1.00 94.06 95 ARG A O 1
ATOM 802 N N . TYR A 1 96 ? -5.126 8.500 -4.244 1.00 93.31 96 TYR A N 1
ATOM 803 C CA . TYR A 1 96 ? -4.116 8.962 -3.291 1.00 93.31 96 TYR A CA 1
ATOM 804 C C . TYR A 1 96 ? -2.705 8.902 -3.867 1.00 93.31 96 TYR A C 1
ATOM 806 O O . TYR A 1 96 ? -1.823 9.681 -3.501 1.00 93.31 96 TYR A O 1
ATOM 814 N N . ILE A 1 97 ? -2.478 7.940 -4.757 1.00 94.00 97 ILE A N 1
ATOM 815 C CA . ILE A 1 97 ? -1.196 7.655 -5.374 1.00 94.00 97 ILE A CA 1
ATOM 816 C C . ILE A 1 97 ? -1.460 7.504 -6.874 1.00 94.00 97 ILE A C 1
ATOM 818 O O . ILE A 1 97 ? -1.704 6.392 -7.327 1.00 94.00 97 ILE A O 1
ATOM 822 N N . PRO A 1 98 ? -1.366 8.582 -7.673 1.00 90.50 98 PRO A N 1
ATOM 823 C CA . PRO A 1 98 ? -1.674 8.532 -9.107 1.00 90.50 98 PRO A CA 1
ATOM 824 C C . PRO A 1 98 ? -0.844 7.516 -9.907 1.00 90.50 98 PRO A C 1
ATOM 826 O O . PRO A 1 98 ? -1.205 7.142 -11.015 1.00 90.50 98 PRO A O 1
ATOM 829 N N . SER A 1 99 ? 0.294 7.077 -9.362 1.00 88.12 99 SER A N 1
ATOM 830 C CA . SER A 1 99 ? 1.148 6.045 -9.952 1.00 88.12 99 SER A CA 1
ATOM 831 C C . SER A 1 99 ? 0.817 4.617 -9.495 1.00 88.12 99 SER A C 1
ATOM 833 O O . SER A 1 99 ? 1.543 3.692 -9.865 1.00 88.12 99 SER A O 1
ATOM 835 N N . ALA A 1 100 ? -0.218 4.418 -8.672 1.00 89.31 100 ALA A N 1
ATOM 836 C CA . ALA A 1 100 ? -0.659 3.100 -8.233 1.00 89.31 100 ALA A CA 1
ATOM 837 C C . ALA A 1 100 ? -1.170 2.311 -9.442 1.00 89.31 100 ALA A C 1
ATOM 839 O O . ALA A 1 100 ? -2.201 2.624 -10.011 1.00 89.31 100 ALA A O 1
ATOM 840 N N . SER A 1 101 ? -0.404 1.314 -9.872 1.00 85.19 101 SER A N 1
ATOM 841 C CA . SER A 1 101 ? -0.776 0.423 -10.972 1.00 85.19 101 SER A CA 1
ATOM 842 C C . SER A 1 101 ? -0.014 -0.888 -10.836 1.00 85.19 101 SER A C 1
ATOM 844 O O . SER A 1 101 ? 1.083 -0.922 -10.268 1.00 85.19 101 SER A O 1
ATOM 846 N N . VAL A 1 102 ? -0.577 -1.970 -11.368 1.00 83.25 102 VAL A N 1
ATOM 847 C CA . VAL A 1 102 ? 0.086 -3.274 -11.423 1.00 83.25 102 VAL A CA 1
ATOM 848 C C . VAL A 1 102 ? 0.460 -3.550 -12.870 1.00 83.25 102 VAL A C 1
ATOM 850 O O . VAL A 1 102 ? -0.403 -3.743 -13.712 1.00 83.25 102 VAL A O 1
ATOM 853 N N . ARG A 1 103 ? 1.760 -3.596 -13.170 1.00 87.88 103 ARG A N 1
ATOM 854 C CA . ARG A 1 103 ? 2.238 -3.956 -14.508 1.00 87.88 103 ARG A CA 1
ATOM 855 C C . ARG A 1 103 ? 2.564 -5.443 -14.566 1.00 87.88 103 ARG A C 1
ATOM 857 O O . ARG A 1 103 ? 3.493 -5.905 -13.907 1.00 87.88 103 ARG A O 1
ATOM 864 N N . TYR A 1 104 ? 1.833 -6.183 -15.387 1.00 88.75 104 TYR A N 1
ATOM 865 C CA . TYR A 1 104 ? 2.116 -7.576 -15.695 1.00 88.75 104 TYR A CA 1
ATOM 866 C C . TYR A 1 104 ? 3.002 -7.673 -16.938 1.00 88.75 104 TYR A C 1
ATOM 868 O O . TYR A 1 104 ? 2.561 -7.383 -18.051 1.00 88.75 104 TYR A O 1
ATOM 876 N N . VAL A 1 105 ? 4.240 -8.136 -16.749 1.00 90.94 105 VAL A N 1
ATOM 877 C CA . VAL A 1 105 ? 5.188 -8.390 -17.840 1.00 90.94 105 VAL A CA 1
ATOM 878 C C . VAL A 1 105 ? 5.492 -9.885 -17.908 1.00 90.94 105 VAL A C 1
ATOM 880 O O . VAL A 1 105 ? 5.984 -10.471 -16.944 1.00 90.94 105 VAL A O 1
ATOM 883 N N . ARG A 1 106 ? 5.200 -10.514 -19.049 1.00 91.19 106 ARG A N 1
ATOM 884 C CA . ARG A 1 106 ? 5.513 -11.920 -19.325 1.00 91.19 106 ARG A CA 1
ATOM 885 C C . ARG A 1 106 ? 6.686 -12.007 -20.283 1.00 91.19 106 ARG A C 1
ATOM 887 O O . ARG A 1 106 ? 6.638 -11.447 -21.377 1.00 91.19 106 ARG A O 1
ATOM 894 N N . TYR A 1 107 ? 7.679 -12.787 -19.886 1.00 93.06 107 TYR A N 1
ATOM 895 C CA . TYR A 1 107 ? 8.860 -13.088 -20.682 1.00 93.06 107 TYR A CA 1
ATOM 896 C C . TYR A 1 107 ? 8.771 -14.502 -21.258 1.00 93.06 107 TYR A C 1
ATOM 898 O O . TYR A 1 107 ? 8.156 -15.391 -20.663 1.00 93.06 107 TYR A O 1
ATOM 906 N N . GLU A 1 108 ? 9.378 -14.708 -22.419 1.00 92.81 108 GLU A N 1
ATOM 907 C CA . GLU A 1 108 ? 9.613 -16.033 -22.984 1.00 92.81 108 GLU A CA 1
ATOM 908 C C . GLU A 1 108 ? 10.907 -16.636 -22.415 1.00 92.81 108 GLU A C 1
ATOM 910 O O . GLU A 1 108 ? 11.985 -16.056 -22.536 1.00 92.81 108 GLU A O 1
ATOM 915 N N . GLY A 1 109 ? 10.814 -17.813 -21.794 1.00 90.44 109 GLY A N 1
ATOM 916 C CA . GLY A 1 109 ? 11.928 -18.439 -21.075 1.00 90.44 109 GLY A CA 1
ATOM 917 C C . GLY A 1 109 ? 12.010 -18.009 -19.604 1.00 90.44 109 GLY A C 1
ATOM 918 O O . GLY A 1 109 ? 11.048 -17.502 -19.035 1.00 90.44 109 GLY A O 1
ATOM 919 N N . THR A 1 110 ? 13.152 -18.260 -18.961 1.00 88.56 110 THR A N 1
ATOM 920 C CA . THR A 1 110 ? 13.342 -18.074 -17.506 1.00 88.56 110 THR A CA 1
ATOM 921 C C . THR A 1 110 ? 14.136 -16.824 -17.129 1.00 88.56 110 THR A C 1
ATOM 923 O O . THR A 1 110 ? 14.274 -16.524 -15.946 1.00 88.56 110 THR A O 1
ATOM 926 N N . VAL A 1 111 ? 14.667 -16.093 -18.112 1.00 88.75 111 VAL A N 1
ATOM 927 C CA . VAL A 1 111 ? 15.550 -14.938 -17.898 1.00 88.75 111 VAL A CA 1
ATOM 928 C C . VAL A 1 111 ? 15.048 -13.755 -18.715 1.00 88.75 111 VAL A C 1
ATOM 930 O O . VAL A 1 111 ? 14.711 -13.911 -19.887 1.00 88.75 111 VAL A O 1
ATOM 933 N N . ALA A 1 112 ? 15.024 -12.567 -18.109 1.00 90.88 112 ALA A N 1
ATOM 934 C CA . ALA A 1 112 ? 14.741 -11.325 -18.818 1.00 90.88 112 ALA A CA 1
ATOM 935 C C . ALA A 1 112 ? 15.936 -10.949 -19.707 1.00 90.88 112 ALA A C 1
ATOM 937 O O . ALA A 1 112 ? 17.046 -10.747 -19.213 1.00 90.88 112 ALA A O 1
ATOM 938 N N . LYS A 1 113 ? 15.707 -10.864 -21.019 1.00 92.88 113 LYS A N 1
ATOM 939 C CA . LYS A 1 113 ? 16.706 -10.462 -22.013 1.00 92.88 113 LYS A CA 1
ATOM 940 C C . LYS A 1 113 ? 16.439 -9.042 -22.510 1.00 92.88 113 LYS A C 1
ATOM 942 O O . LYS A 1 113 ? 15.329 -8.522 -22.392 1.00 92.88 113 LYS A O 1
ATOM 947 N N . VAL A 1 114 ? 17.464 -8.405 -23.071 1.00 90.75 114 VAL A N 1
ATOM 948 C CA . VAL A 1 114 ? 17.438 -6.993 -23.488 1.00 90.75 114 VAL A CA 1
ATOM 949 C C . VAL A 1 114 ? 18.025 -6.808 -24.888 1.00 90.75 114 VAL A C 1
ATOM 951 O O . VAL A 1 114 ? 18.649 -7.710 -25.443 1.00 90.75 114 VAL A O 1
ATOM 954 N N . GLY A 1 115 ? 17.838 -5.619 -25.466 1.00 91.62 115 GLY A N 1
ATOM 955 C CA . GLY A 1 115 ? 18.381 -5.278 -26.780 1.00 91.62 115 GLY A CA 1
ATOM 956 C C . GLY A 1 115 ? 17.770 -6.127 -27.894 1.00 91.62 115 GLY A C 1
ATOM 957 O O . GLY A 1 115 ? 16.556 -6.316 -27.942 1.00 91.62 115 GLY A O 1
ATOM 958 N N . THR A 1 116 ? 18.613 -6.652 -28.781 1.00 90.19 116 THR A N 1
ATOM 959 C CA . THR A 1 116 ? 18.181 -7.520 -29.889 1.00 90.19 116 THR A CA 1
ATOM 960 C C . THR A 1 116 ? 17.626 -8.863 -29.422 1.00 90.19 116 THR A C 1
ATOM 962 O O . THR A 1 1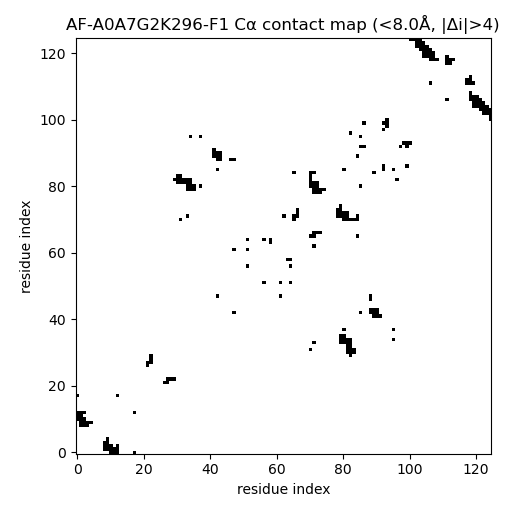16 ? 16.929 -9.520 -30.184 1.00 90.19 116 THR A O 1
ATOM 965 N N . GLU A 1 117 ? 17.911 -9.272 -28.184 1.00 91.19 117 GLU A N 1
ATOM 966 C CA . GLU A 1 117 ? 17.404 -10.517 -27.604 1.00 91.19 117 GLU A CA 1
ATOM 967 C C . GLU A 1 117 ? 16.159 -10.314 -26.725 1.00 91.19 117 GLU A C 1
ATOM 969 O O . GLU A 1 117 ? 15.761 -11.232 -26.012 1.00 91.19 117 GLU A O 1
ATOM 974 N N . HIS A 1 118 ? 15.558 -9.120 -26.732 1.00 90.94 118 HIS A N 1
ATOM 975 C CA . HIS A 1 118 ? 14.393 -8.791 -25.914 1.00 90.94 118 HIS A CA 1
ATOM 976 C C . HIS A 1 118 ? 13.242 -9.792 -26.106 1.00 90.94 118 HIS A C 1
ATOM 978 O O . HIS A 1 118 ? 12.763 -10.011 -27.215 1.00 90.94 118 HIS A O 1
ATOM 984 N N . ASN A 1 119 ? 12.775 -10.367 -24.998 1.00 94.75 119 ASN A N 1
ATOM 985 C CA . ASN A 1 119 ? 11.883 -11.527 -24.980 1.00 94.75 119 ASN A CA 1
ATOM 986 C C . ASN A 1 119 ? 10.571 -11.284 -24.213 1.00 94.75 119 ASN A C 1
ATOM 988 O O . ASN A 1 119 ? 9.986 -12.226 -23.679 1.00 94.75 119 ASN A O 1
ATOM 992 N N . VAL A 1 120 ? 10.100 -10.035 -24.117 1.00 93.75 120 VAL A N 1
ATOM 993 C CA . VAL A 1 120 ? 8.767 -9.749 -23.559 1.00 93.75 120 VAL A CA 1
ATOM 994 C C . VAL A 1 120 ? 7.701 -10.138 -24.577 1.00 93.75 120 VAL A C 1
ATOM 996 O O . VAL A 1 120 ? 7.657 -9.594 -25.676 1.00 93.75 120 VAL A O 1
ATOM 999 N N . ILE A 1 121 ? 6.813 -11.045 -24.181 1.00 93.69 121 ILE A N 1
ATOM 1000 C CA . ILE A 1 121 ? 5.691 -11.522 -25.004 1.00 93.69 121 ILE A CA 1
ATOM 1001 C C . ILE A 1 121 ? 4.349 -10.923 -24.586 1.00 93.69 121 ILE A C 1
ATOM 1003 O O . ILE A 1 121 ? 3.374 -11.001 -25.329 1.00 93.69 121 ILE A O 1
ATOM 1007 N N . LYS A 1 122 ? 4.266 -10.346 -23.383 1.00 90.94 122 LYS A N 1
ATOM 1008 C CA . LYS A 1 122 ? 3.065 -9.660 -22.907 1.00 90.94 122 LYS A CA 1
ATOM 1009 C C . LYS A 1 122 ? 3.449 -8.562 -21.930 1.00 90.94 122 LYS A C 1
ATOM 1011 O O . LYS A 1 122 ? 4.243 -8.803 -21.029 1.00 90.94 122 LYS A O 1
ATOM 1016 N N . ASP A 1 123 ? 2.852 -7.393 -22.095 1.00 92.25 123 ASP A N 1
ATOM 1017 C CA . ASP A 1 123 ? 3.036 -6.241 -21.220 1.00 92.25 123 ASP A CA 1
ATOM 1018 C C . ASP A 1 123 ? 1.684 -5.550 -21.059 1.00 92.25 123 ASP A C 1
ATOM 1020 O O . ASP A 1 123 ? 1.106 -5.073 -22.036 1.00 92.25 123 ASP A O 1
ATOM 1024 N N . GLN A 1 124 ? 1.127 -5.602 -19.853 1.00 89.06 124 GLN A N 1
ATOM 1025 C CA . GLN A 1 124 ? -0.178 -5.034 -19.527 1.00 89.06 124 GLN A CA 1
ATOM 1026 C C . GLN A 1 124 ? -0.068 -4.209 -18.253 1.00 89.06 124 GLN A C 1
ATOM 1028 O O . GLN A 1 124 ? 0.613 -4.614 -17.311 1.00 89.06 124 GLN A O 1
ATOM 1033 N N . ARG A 1 125 ? -0.734 -3.058 -18.250 1.00 81.38 125 ARG A N 1
ATOM 1034 C CA . ARG A 1 125 ? -0.986 -2.247 -17.060 1.00 81.38 125 ARG A CA 1
ATOM 1035 C C . ARG A 1 125 ? -2.430 -2.416 -16.632 1.00 81.38 125 ARG A C 1
ATOM 1037 O O . ARG A 1 125 ? -3.252 -2.698 -17.534 1.00 81.38 125 ARG A O 1
#

Secondary structure (DSSP, 8-state):
--EEETTEEE-PPPHHHHHHHHHHTTSS-GGG-EETT--GGGB-HHHHHHHHHHTT---S-HHHHHHHTTSEEEETTEEEEEHHHHHHHBS-HHHH-TT----EEEESSSS---GGG--EEEEE-

Mean predicted aligned error: 8.38 Å

Radius of gyration: 19.59 Å; Cα contacts (8 Å, |Δi|>4): 135; chains: 1; bounding box: 49×41×49 Å

Sequence (125 aa):
MFLRVADSNRGPLTREQIKNLEYDKNIRLFEDEIVPDFNEEDLDQELLELYKKKVNFTSDNILDLLYKRNLLTKKEGCYQFKKSAILLFSTMPERYIPSASVRYVRYEGTVAKVGTEHNVIKDQR

Solvent-accessible surface area (backbone atoms only — not comparable to full-atom values): 7676 Å² total; per-residue (Å²): 102,68,48,77,55,93,95,43,76,49,67,80,54,53,74,66,56,51,52,51,50,32,41,78,67,67,75,40,58,74,49,71,38,71,43,88,86,66,60,76,84,47,45,35,61,70,60,49,53,53,48,36,59,76,68,70,55,84,67,89,53,62,68,58,54,36,40,77,67,69,25,32,49,80,55,99,90,41,80,42,40,16,41,43,35,34,74,74,36,35,76,58,33,41,84,82,36,80,82,61,76,68,72,51,74,40,58,59,78,93,61,92,49,59,78,99,61,53,33,74,78,42,81,46,112